Protein AF-A0A2U1LV41-F1 (afdb_monomer_lite)

Foldseek 3Di:
DDPPPPFDKDKDWDKAAPPDDDCVVVQRIKIWIWIWTDDPPDIDIDTPDIGGDHDDDD

Secondary structure (DSSP, 8-state):
--------EEEEEEEEE-SSTTGGGGT-EEEEEEEEEEETTEEEEEEEEEESSPPPP-

InterPro domains:
  IPR013780 Glycosyl hydrolase, all-beta [G3DSA:2.60.40.1180] (3-58)
  IPR033403 Domain of unknown function DUF5110 [PF17137] (11-56)

Radius of gyration: 16.36 Å; chains: 1; bounding box: 30×18×48 Å

pLDDT: mean 88.22, std 15.12, range [43.75, 98.12]

Sequence (58 aa):
MENTILSGEIEGVLFEDNGDGYGYINGDHLLTTYVAELNSSVITVSVSKTQGSWKRPY

Organism: Artemisia annua (NCBI:txid35608)

Structure (mmCIF, N/CA/C/O backbone):
data_AF-A0A2U1LV41-F1
#
_entry.id   AF-A0A2U1LV41-F1
#
loop_
_atom_site.group_PDB
_atom_site.id
_atom_site.type_symbol
_atom_site.label_atom_id
_atom_site.label_alt_id
_atom_site.label_comp_id
_atom_site.label_asym_id
_atom_site.label_entity_id
_atom_site.label_seq_id
_atom_site.pdbx_PDB_ins_code
_atom_site.Cartn_x
_atom_site.Cartn_y
_atom_site.Cartn_z
_atom_site.occupancy
_atom_site.B_iso_or_equiv
_atom_site.auth_seq_id
_atom_site.auth_comp_id
_atom_site.auth_asym_id
_atom_site.auth_atom_id
_atom_site.pdbx_PDB_model_num
ATOM 1 N N . MET A 1 1 ? -14.004 9.321 35.978 1.00 43.75 1 MET A N 1
ATOM 2 C CA . MET A 1 1 ? -12.761 9.324 35.184 1.00 43.75 1 MET A CA 1
ATOM 3 C C . MET A 1 1 ? -13.199 9.263 33.739 1.00 43.75 1 MET A C 1
ATOM 5 O O . MET A 1 1 ? -13.893 8.317 33.392 1.00 43.75 1 MET A O 1
ATOM 9 N N . GLU A 1 2 ? -12.935 10.303 32.954 1.00 44.47 2 GLU A N 1
ATOM 10 C CA . GLU A 1 2 ? -13.184 10.241 31.514 1.00 44.47 2 GLU A CA 1
ATOM 11 C C . GLU A 1 2 ? -12.169 9.270 30.908 1.00 44.47 2 GLU A C 1
ATOM 13 O O . GLU A 1 2 ? -10.962 9.473 31.023 1.00 44.47 2 GLU A O 1
ATOM 18 N N . ASN A 1 3 ? -12.655 8.171 30.331 1.00 48.72 3 ASN A N 1
ATOM 19 C CA . ASN A 1 3 ? -11.833 7.309 29.493 1.00 48.72 3 ASN A CA 1
ATOM 20 C C . ASN A 1 3 ? -11.626 8.051 28.173 1.00 48.72 3 ASN A C 1
ATOM 22 O O . ASN A 1 3 ? -12.447 7.943 27.263 1.00 48.72 3 ASN A O 1
ATOM 26 N N . THR A 1 4 ? -10.547 8.817 28.066 1.00 46.25 4 THR A N 1
ATOM 27 C CA . THR A 1 4 ? -10.086 9.315 26.771 1.00 46.25 4 THR A CA 1
ATOM 28 C C . THR A 1 4 ? -9.652 8.106 25.947 1.00 46.25 4 THR A C 1
ATOM 30 O O . THR A 1 4 ? -8.548 7.592 26.117 1.00 46.25 4 THR A O 1
ATOM 33 N N . ILE A 1 5 ? -10.541 7.600 25.089 1.00 55.97 5 ILE A N 1
ATOM 34 C CA . ILE A 1 5 ? -10.165 6.649 24.044 1.00 55.97 5 ILE A CA 1
ATOM 35 C C . ILE A 1 5 ? -9.258 7.435 23.099 1.00 55.97 5 ILE A C 1
ATOM 37 O O . ILE A 1 5 ? -9.729 8.297 22.363 1.00 55.97 5 ILE A O 1
ATOM 41 N N . LEU A 1 6 ? -7.949 7.189 23.165 1.00 53.22 6 LEU A N 1
ATOM 42 C CA . LEU A 1 6 ? -7.037 7.589 22.100 1.00 53.22 6 LEU A CA 1
ATOM 43 C C . LEU A 1 6 ? -7.570 6.928 20.826 1.00 53.22 6 LEU A C 1
ATOM 45 O O . LEU A 1 6 ? -7.520 5.704 20.708 1.00 53.22 6 LEU A O 1
ATOM 49 N N . SER A 1 7 ? -8.136 7.712 19.911 1.00 63.25 7 SER A N 1
ATOM 50 C CA . SER A 1 7 ? -8.415 7.265 18.5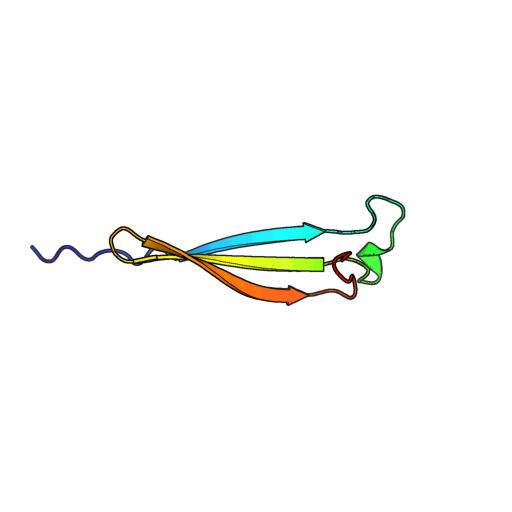50 1.00 63.25 7 SER A CA 1
ATOM 51 C C . SER A 1 7 ? -7.065 6.933 17.917 1.00 63.25 7 SER A C 1
ATOM 53 O O . SER A 1 7 ? -6.346 7.821 17.466 1.00 63.25 7 SER A O 1
ATOM 55 N N . GLY A 1 8 ? -6.657 5.670 18.019 1.00 68.44 8 GLY A N 1
ATOM 56 C CA . GLY A 1 8 ? -5.428 5.190 17.412 1.00 68.44 8 GLY A CA 1
ATOM 57 C C . GLY A 1 8 ? -5.610 5.184 15.904 1.00 68.44 8 GLY A C 1
ATOM 58 O O . GLY A 1 8 ? -6.384 4.379 15.391 1.00 68.44 8 GLY A O 1
ATOM 59 N N . GLU A 1 9 ? -4.917 6.088 15.227 1.00 80.25 9 GLU A N 1
ATOM 60 C CA . GLU A 1 9 ? -4.736 6.060 13.782 1.00 80.25 9 GLU A CA 1
ATOM 61 C C . GLU A 1 9 ? -3.376 5.415 13.506 1.00 80.25 9 GLU A C 1
ATOM 63 O O . GLU A 1 9 ? -2.350 5.843 14.044 1.00 80.25 9 GLU A O 1
ATOM 68 N N . ILE A 1 10 ? -3.376 4.331 12.734 1.00 92.62 10 ILE A N 1
ATOM 69 C CA . ILE A 1 10 ? -2.154 3.637 12.325 1.00 92.62 10 ILE A CA 1
ATOM 70 C C . ILE A 1 10 ? -2.037 3.749 10.814 1.00 92.62 10 ILE A C 1
ATOM 72 O O . ILE A 1 10 ? -2.956 3.373 10.086 1.00 92.62 10 ILE A O 1
ATOM 76 N N . GLU A 1 11 ? -0.877 4.205 10.355 1.00 95.44 11 GLU A N 1
ATOM 77 C CA . GLU A 1 11 ? -0.537 4.237 8.939 1.00 95.44 11 GLU A CA 1
ATOM 78 C C . GLU A 1 11 ? 0.390 3.075 8.569 1.00 95.44 11 GLU A C 1
ATOM 80 O O . GLU A 1 11 ? 1.347 2.758 9.282 1.00 95.44 11 GLU A O 1
ATOM 85 N N . GLY A 1 12 ? 0.122 2.457 7.421 1.00 96.62 12 GLY A N 1
ATOM 86 C CA . GLY A 1 12 ? 0.985 1.455 6.804 1.00 96.62 12 GLY A CA 1
ATOM 87 C C . GLY A 1 12 ? 1.114 1.706 5.307 1.00 96.62 12 GLY A C 1
ATOM 88 O O . GLY A 1 12 ? 0.146 2.077 4.649 1.00 96.62 12 GLY A O 1
ATOM 89 N N 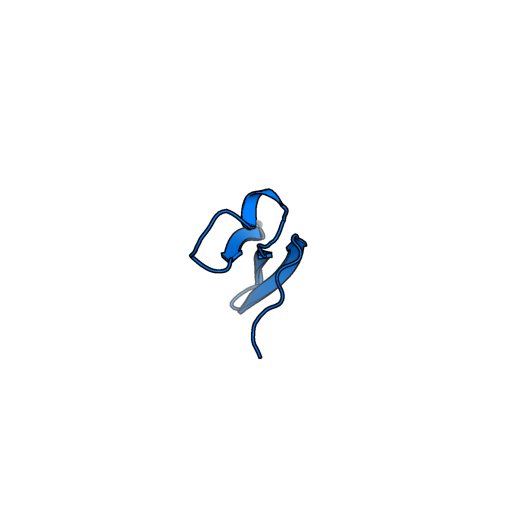. VAL A 1 13 ? 2.306 1.498 4.751 1.00 98.00 13 VAL A N 1
ATOM 90 C CA . VAL A 1 13 ? 2.563 1.693 3.318 1.00 98.00 13 VAL A CA 1
ATOM 91 C C . VAL A 1 13 ? 2.900 0.355 2.672 1.00 98.00 13 VAL A C 1
ATOM 93 O O . VAL A 1 13 ? 3.815 -0.337 3.116 1.00 98.00 13 VAL A O 1
ATOM 96 N N . LEU A 1 14 ? 2.173 0.006 1.611 1.00 97.38 14 LEU A N 1
ATOM 97 C CA . LEU A 1 14 ? 2.492 -1.111 0.724 1.00 97.38 14 LEU A CA 1
ATOM 98 C C . LEU A 1 14 ? 3.233 -0.575 -0.505 1.00 97.38 14 LEU A C 1
ATOM 100 O O . LEU A 1 14 ? 2.726 0.324 -1.177 1.00 97.38 14 LEU A O 1
ATOM 104 N N . PHE A 1 15 ? 4.408 -1.134 -0.790 1.00 96.81 15 PHE A N 1
ATOM 105 C CA . PHE A 1 15 ? 5.159 -0.900 -2.022 1.00 96.81 15 PHE A CA 1
ATOM 106 C C . PHE A 1 15 ? 5.000 -2.097 -2.960 1.00 96.81 15 PHE A C 1
ATOM 108 O O . PHE A 1 15 ? 5.192 -3.239 -2.543 1.00 96.81 15 PHE A O 1
ATOM 1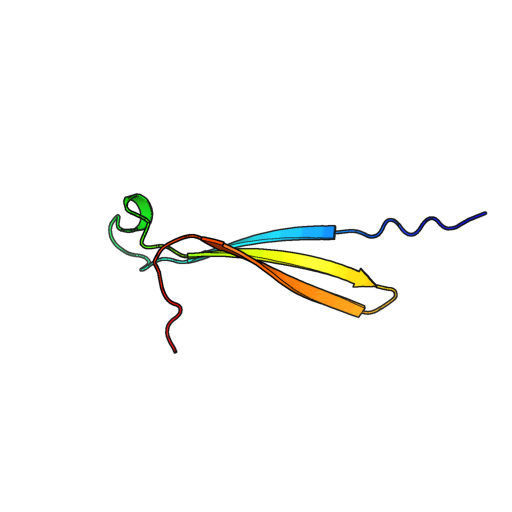15 N N . GLU A 1 16 ? 4.670 -1.823 -4.217 1.00 96.12 16 GLU A N 1
ATOM 116 C CA . GLU A 1 16 ? 4.513 -2.809 -5.287 1.00 96.12 16 GLU A CA 1
ATOM 117 C C . GLU A 1 16 ? 5.251 -2.320 -6.539 1.00 96.12 16 GLU A C 1
ATOM 119 O O . GLU A 1 16 ? 5.151 -1.150 -6.901 1.00 96.12 16 GLU A O 1
ATOM 124 N N . ASP A 1 17 ? 5.961 -3.205 -7.229 1.00 94.69 17 ASP A N 1
ATOM 125 C CA . ASP A 1 17 ? 6.572 -2.941 -8.532 1.00 94.69 17 ASP A CA 1
ATOM 126 C C . ASP A 1 17 ? 6.579 -4.223 -9.386 1.00 94.69 17 ASP A C 1
ATOM 128 O O . ASP A 1 17 ? 5.905 -5.204 -9.063 1.00 94.69 17 ASP A O 1
ATOM 132 N N . ASN A 1 18 ? 7.314 -4.221 -10.499 1.00 93.12 18 ASN A N 1
ATOM 133 C CA . ASN A 1 18 ? 7.436 -5.389 -11.376 1.00 93.12 18 ASN A CA 1
ATOM 134 C C . ASN A 1 18 ? 8.263 -6.544 -10.765 1.00 93.12 18 ASN A C 1
ATOM 136 O O . ASN A 1 18 ? 8.361 -7.608 -11.373 1.00 93.12 18 ASN A O 1
ATOM 140 N N . GLY A 1 19 ? 8.917 -6.341 -9.615 1.00 92.69 19 GLY A N 1
ATOM 141 C CA . GLY A 1 19 ? 9.815 -7.316 -8.991 1.00 92.69 19 GLY A CA 1
ATOM 142 C C . GLY A 1 19 ? 11.099 -7.609 -9.779 1.00 92.69 19 GLY A C 1
ATOM 143 O O . GLY A 1 19 ? 11.837 -8.522 -9.413 1.00 92.69 19 GLY A O 1
ATOM 144 N N . ASP A 1 20 ? 11.363 -6.861 -10.854 1.00 92.50 20 ASP A N 1
ATOM 145 C CA . ASP A 1 20 ? 12.527 -7.006 -11.728 1.00 92.50 20 ASP A CA 1
ATOM 146 C C . ASP A 1 20 ? 12.949 -5.654 -12.331 1.00 92.50 20 ASP A C 1
ATOM 148 O O . ASP A 1 20 ? 12.128 -4.759 -12.574 1.00 92.50 20 ASP A O 1
ATOM 152 N N . GLY A 1 21 ? 14.247 -5.521 -12.603 1.00 92.56 21 GLY A N 1
ATOM 153 C CA . GLY A 1 21 ? 14.870 -4.320 -13.147 1.00 92.56 21 GLY A CA 1
ATOM 154 C C . GLY A 1 21 ? 14.892 -3.130 -12.179 1.00 92.56 21 GLY A C 1
ATOM 155 O O . GLY A 1 21 ? 14.933 -3.278 -10.961 1.00 92.56 21 GLY A O 1
ATOM 156 N N . TYR A 1 22 ? 14.908 -1.919 -12.747 1.00 95.19 22 TYR A N 1
ATOM 157 C CA . TYR A 1 22 ? 15.068 -0.656 -12.007 1.00 95.19 22 TYR A CA 1
ATOM 158 C C . TYR A 1 22 ? 13.956 0.365 -12.293 1.00 95.19 22 TYR A C 1
ATOM 160 O O . TYR A 1 22 ? 14.145 1.566 -12.092 1.00 95.19 22 TYR A O 1
ATOM 168 N N . GLY A 1 23 ? 12.795 -0.088 -12.780 1.00 94.75 23 GLY A N 1
ATOM 169 C CA . GLY A 1 23 ? 11.672 0.793 -13.136 1.00 94.75 23 GLY A CA 1
ATOM 170 C C . GLY A 1 23 ? 11.218 1.699 -11.983 1.00 94.75 23 GLY A C 1
ATOM 171 O O . GLY A 1 23 ? 10.862 2.856 -12.208 1.00 94.75 23 GLY A O 1
ATOM 172 N N . TYR A 1 24 ? 11.341 1.231 -10.734 1.00 94.69 24 TYR A N 1
ATOM 173 C CA . TYR A 1 24 ? 10.986 1.996 -9.536 1.00 94.69 24 TYR A CA 1
ATOM 174 C C . TYR A 1 24 ? 11.692 3.360 -9.447 1.00 94.69 24 TYR A C 1
ATOM 176 O O . TYR A 1 24 ? 11.090 4.309 -8.939 1.00 94.69 24 TYR A O 1
ATOM 184 N N . ILE A 1 25 ? 12.919 3.487 -9.976 1.00 95.62 25 ILE A N 1
ATOM 185 C CA . ILE A 1 25 ? 13.692 4.743 -9.998 1.00 95.62 25 ILE A CA 1
ATOM 186 C C . ILE A 1 25 ? 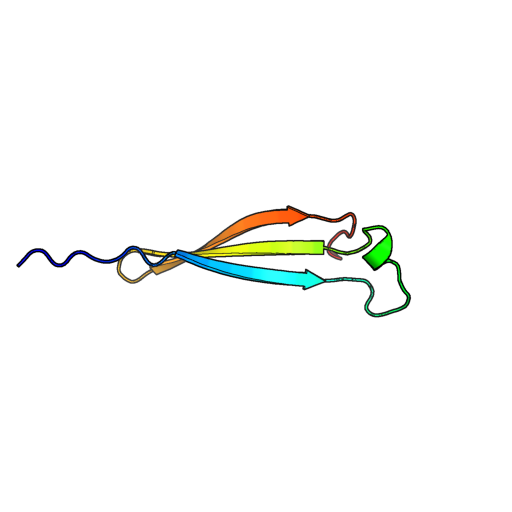12.975 5.810 -10.835 1.00 95.62 25 ILE A C 1
ATOM 188 O O . ILE A 1 25 ? 13.010 6.991 -10.497 1.00 95.62 25 ILE A O 1
ATOM 192 N N . ASN A 1 26 ? 12.287 5.389 -11.897 1.00 95.75 26 ASN A N 1
ATOM 193 C CA . ASN A 1 26 ? 11.541 6.263 -12.800 1.00 95.75 26 ASN A CA 1
ATOM 194 C C . ASN A 1 26 ? 10.059 6.402 -12.410 1.00 95.75 26 ASN A C 1
ATOM 196 O O . ASN A 1 26 ? 9.290 7.026 -13.137 1.00 95.75 26 ASN A O 1
ATOM 200 N N . GLY A 1 27 ? 9.656 5.849 -11.262 1.00 96.62 27 GLY A N 1
ATOM 201 C CA . GLY A 1 27 ? 8.279 5.915 -10.773 1.00 96.62 27 GLY A CA 1
ATOM 202 C C . GLY A 1 27 ? 7.399 4.723 -11.149 1.00 96.62 27 GLY A C 1
ATOM 203 O O . GLY A 1 27 ? 6.232 4.738 -10.759 1.00 96.62 27 GLY A O 1
ATOM 204 N N . ASP A 1 28 ? 7.940 3.693 -11.816 1.00 96.12 28 ASP A N 1
ATOM 205 C CA . ASP A 1 28 ? 7.216 2.463 -12.190 1.00 96.12 28 ASP A CA 1
ATOM 206 C C . ASP A 1 28 ? 7.049 1.518 -10.991 1.00 96.12 28 ASP A C 1
ATOM 208 O O . ASP A 1 28 ? 7.487 0.369 -10.982 1.00 96.12 28 ASP A O 1
ATOM 212 N N . HIS A 1 29 ? 6.425 2.053 -9.951 1.00 96.12 29 HIS A N 1
ATOM 213 C CA . HIS A 1 29 ? 6.006 1.381 -8.734 1.00 96.12 29 HIS A CA 1
ATOM 214 C C . HIS A 1 29 ? 4.635 1.929 -8.310 1.00 96.12 29 HIS A C 1
ATOM 216 O O . HIS A 1 29 ? 4.123 2.890 -8.894 1.00 96.12 29 HIS A O 1
ATOM 222 N N . LEU A 1 30 ? 4.035 1.320 -7.296 1.00 97.62 30 LEU A N 1
ATOM 223 C CA . LEU A 1 30 ? 2.836 1.784 -6.619 1.00 97.62 30 LEU A CA 1
ATOM 224 C C . LEU A 1 30 ? 3.106 1.795 -5.115 1.00 97.62 30 LEU A C 1
ATOM 226 O O . LEU A 1 30 ? 3.360 0.758 -4.508 1.00 97.62 30 LEU A O 1
ATOM 230 N N . LEU A 1 31 ? 3.024 2.975 -4.510 1.00 97.81 31 LEU A N 1
ATOM 231 C CA . LEU A 1 31 ? 2.922 3.136 -3.064 1.00 97.81 31 LEU A CA 1
ATOM 232 C C . LEU A 1 31 ? 1.453 3.336 -2.712 1.00 97.81 31 LEU A C 1
ATOM 234 O O . LEU A 1 31 ? 0.842 4.296 -3.183 1.00 97.81 31 LEU A O 1
ATOM 238 N N . THR A 1 32 ? 0.896 2.462 -1.878 1.00 98.12 32 THR A N 1
ATOM 239 C CA . THR A 1 32 ? -0.450 2.629 -1.313 1.00 98.12 32 THR A CA 1
ATOM 240 C C . THR A 1 32 ? -0.335 2.843 0.191 1.00 98.12 32 THR A C 1
ATOM 242 O O . THR A 1 32 ? 0.108 1.943 0.904 1.00 98.12 32 THR A O 1
ATOM 245 N N . THR A 1 33 ? -0.734 4.020 0.673 1.00 98.06 33 THR A N 1
ATOM 246 C CA .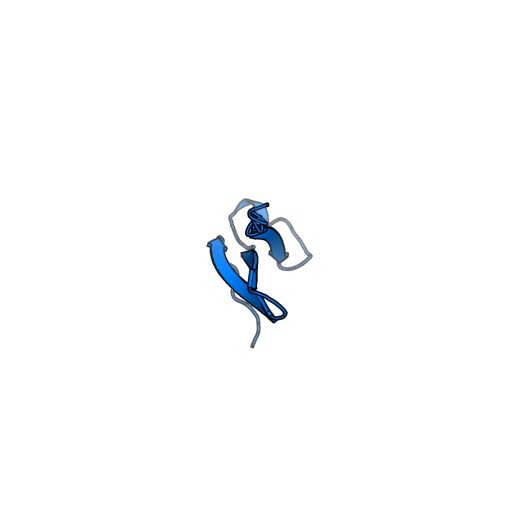 THR A 1 33 ? -0.851 4.297 2.109 1.00 98.06 33 THR A CA 1
ATOM 247 C C . THR A 1 33 ? -2.232 3.869 2.580 1.00 98.06 33 THR A C 1
ATOM 249 O O . THR A 1 33 ? -3.249 4.384 2.106 1.00 98.06 33 THR A O 1
ATOM 252 N N . TYR A 1 34 ? -2.252 2.928 3.515 1.00 97.75 34 TYR A N 1
ATOM 253 C CA . TYR A 1 34 ? -3.436 2.509 4.240 1.00 97.75 34 TYR A CA 1
ATOM 254 C C . TYR A 1 34 ? -3.473 3.181 5.604 1.00 97.75 34 TYR A C 1
ATOM 256 O O . TYR A 1 34 ? -2.453 3.260 6.290 1.00 97.75 34 TYR A O 1
ATOM 264 N N . VAL A 1 35 ? -4.665 3.608 5.999 1.00 96.75 35 VAL A N 1
ATOM 265 C CA . VAL A 1 35 ? -4.957 4.107 7.340 1.00 96.75 35 VAL A CA 1
ATOM 266 C C . VAL A 1 35 ? -5.934 3.144 7.991 1.00 96.75 35 VAL A C 1
ATOM 268 O O . VAL A 1 35 ? -6.943 2.776 7.380 1.00 96.75 35 VAL A O 1
ATOM 271 N N . ALA A 1 36 ? -5.619 2.723 9.211 1.00 95.75 36 ALA A N 1
ATOM 272 C CA . ALA A 1 36 ? -6.497 1.927 10.050 1.00 95.75 36 ALA A CA 1
ATOM 273 C C . ALA A 1 36 ? -6.948 2.746 11.262 1.00 95.75 36 ALA A C 1
ATOM 275 O O . ALA A 1 36 ? -6.121 3.260 12.017 1.00 95.75 36 ALA A O 1
ATOM 276 N N . GLU A 1 37 ? -8.261 2.806 11.464 1.00 93.69 37 GLU A N 1
ATOM 277 C CA . GLU A 1 37 ? -8.893 3.482 12.595 1.00 93.69 37 GLU A CA 1
ATOM 278 C C . GLU A 1 37 ? -9.738 2.482 13.386 1.00 93.69 37 GLU A C 1
ATOM 280 O O . GLU A 1 37 ? -10.548 1.746 12.813 1.00 93.69 37 GLU A O 1
ATOM 285 N N . LEU A 1 38 ? -9.578 2.465 14.713 1.00 88.88 38 LEU A N 1
ATOM 286 C CA . LEU A 1 38 ? -10.452 1.707 15.608 1.00 88.88 38 LEU A CA 1
ATOM 287 C C . LEU A 1 38 ? -11.595 2.598 16.098 1.00 88.88 38 LEU A C 1
ATOM 289 O O . LEU A 1 38 ? -11.384 3.517 16.892 1.00 88.88 38 LEU A O 1
ATOM 293 N N . ASN A 1 39 ? -12.822 2.271 15.699 1.00 88.00 39 ASN A N 1
ATOM 294 C CA . ASN A 1 39 ? -14.027 2.837 16.289 1.00 88.00 39 ASN A CA 1
ATOM 295 C C . ASN A 1 39 ? -14.764 1.761 17.093 1.00 88.00 39 ASN A C 1
ATOM 297 O O . ASN A 1 39 ? -15.360 0.839 16.534 1.00 88.00 39 ASN A O 1
ATOM 301 N N . SER A 1 40 ? -14.736 1.885 18.421 1.00 87.00 40 SER A N 1
ATOM 302 C CA . SER A 1 40 ? -15.318 0.908 19.349 1.00 87.00 40 SER A CA 1
ATOM 303 C C . SER A 1 40 ? -14.745 -0.506 19.144 1.00 87.00 40 SER A C 1
ATOM 305 O O . SER A 1 40 ? -13.661 -0.802 19.638 1.00 87.00 40 SER A O 1
ATOM 307 N N . SER A 1 41 ? -15.454 -1.378 18.422 1.00 88.94 41 SER A N 1
ATOM 308 C CA . SER A 1 41 ? -15.064 -2.761 18.114 1.00 88.94 41 SER A CA 1
ATOM 309 C C . SER A 1 41 ? -14.835 -3.012 16.619 1.00 88.94 41 SER A C 1
ATOM 311 O O . SER A 1 41 ? -14.629 -4.157 16.218 1.00 88.94 41 SER A O 1
ATOM 313 N N . VAL A 1 42 ? -14.888 -1.967 15.790 1.00 92.88 42 VAL A N 1
ATOM 314 C CA . VAL A 1 42 ? -14.727 -2.055 14.336 1.00 92.88 42 VAL A CA 1
ATOM 315 C C . VAL A 1 42 ? -13.428 -1.373 13.936 1.00 92.88 42 VAL A C 1
ATOM 317 O O . VAL A 1 42 ? -13.199 -0.216 14.283 1.00 92.88 42 VAL A O 1
ATOM 320 N N . ILE A 1 43 ? -12.593 -2.091 13.186 1.00 92.62 43 ILE A N 1
ATOM 321 C CA . ILE A 1 43 ? -11.432 -1.510 12.512 1.00 92.62 43 ILE A CA 1
ATOM 322 C C . ILE A 1 43 ? -11.848 -1.172 11.084 1.00 92.62 43 ILE A C 1
ATOM 324 O O . ILE A 1 43 ? -12.215 -2.064 10.317 1.00 92.62 43 ILE A O 1
ATOM 328 N N . THR A 1 44 ? -11.769 0.106 10.729 1.00 95.25 44 THR A N 1
ATOM 329 C CA . THR A 1 44 ? -11.935 0.568 9.350 1.00 95.25 44 THR A CA 1
ATOM 330 C C . THR A 1 44 ? -10.558 0.729 8.735 1.00 95.25 44 THR A C 1
ATOM 332 O O . THR A 1 44 ? -9.726 1.449 9.279 1.00 95.25 44 THR A O 1
ATOM 335 N N . VAL A 1 45 ? -10.320 0.072 7.600 1.00 96.25 45 VAL A N 1
ATOM 336 C CA . VAL A 1 45 ? -9.099 0.249 6.808 1.00 96.25 45 VAL A CA 1
ATOM 337 C C . VAL A 1 45 ? -9.462 0.973 5.521 1.00 96.25 45 VAL A C 1
ATOM 339 O O . VAL A 1 45 ? -10.372 0.550 4.806 1.00 96.25 45 VAL A O 1
ATOM 342 N N . SER A 1 46 ? -8.762 2.061 5.223 1.00 96.81 46 SER A N 1
ATOM 343 C CA . SER A 1 46 ? -8.993 2.880 4.032 1.00 96.81 46 SER A CA 1
ATOM 344 C C . SER A 1 46 ? -7.686 3.185 3.305 1.00 96.81 46 SER A C 1
ATOM 346 O O . SER A 1 46 ? -6.609 3.106 3.891 1.00 96.81 46 SER A O 1
ATOM 348 N N . VAL A 1 47 ? -7.774 3.515 2.013 1.00 97.38 47 VAL A N 1
ATOM 349 C CA . VAL A 1 47 ? -6.637 4.040 1.244 1.00 97.38 47 VAL A CA 1
ATOM 350 C C . VAL A 1 47 ? -6.643 5.557 1.377 1.00 97.38 47 VAL A C 1
ATOM 352 O O . VAL A 1 47 ? -7.571 6.204 0.893 1.00 97.38 47 VAL A O 1
ATOM 355 N N . SER A 1 48 ? -5.612 6.127 1.998 1.00 97.44 48 SER A N 1
ATOM 356 C CA . SER A 1 48 ? -5.476 7.584 2.132 1.00 97.44 48 SER A CA 1
ATOM 357 C C . SER A 1 48 ? -4.739 8.209 0.951 1.00 97.44 48 SER A C 1
ATOM 359 O O . SER A 1 48 ? -5.019 9.346 0.565 1.00 97.44 48 SER A O 1
ATOM 361 N N . LYS A 1 49 ? -3.795 7.472 0.352 1.00 97.69 49 LYS A N 1
ATOM 362 C CA . LYS A 1 49 ? -2.948 7.975 -0.732 1.00 97.69 49 LYS A CA 1
ATOM 363 C C . LYS A 1 49 ? -2.438 6.857 -1.633 1.00 97.69 49 LYS A C 1
ATOM 365 O O . LYS A 1 49 ? -2.078 5.781 -1.164 1.00 97.69 49 LYS A O 1
ATOM 370 N N . THR A 1 50 ? -2.318 7.165 -2.922 1.00 97.44 50 THR A N 1
ATOM 371 C CA . THR A 1 50 ? -1.573 6.362 -3.900 1.00 97.44 50 THR A CA 1
ATOM 372 C C . THR A 1 50 ? -0.513 7.215 -4.595 1.00 97.44 50 THR A C 1
ATOM 374 O O . THR A 1 50 ? -0.781 8.372 -4.928 1.00 97.44 50 THR A O 1
ATOM 377 N N . GLN A 1 51 ? 0.678 6.667 -4.834 1.00 97.75 51 GLN A N 1
ATOM 378 C CA . GLN A 1 51 ? 1.757 7.324 -5.586 1.00 97.75 51 GLN A CA 1
ATOM 379 C C . GLN A 1 51 ? 2.435 6.342 -6.546 1.00 97.75 51 GLN A C 1
ATOM 381 O O . GLN A 1 51 ? 2.487 5.151 -6.261 1.00 97.75 51 GLN A O 1
ATOM 386 N N . GLY A 1 52 ? 2.995 6.868 -7.637 1.00 96.69 52 GLY A N 1
ATOM 387 C CA . GLY A 1 52 ? 3.658 6.088 -8.685 1.00 96.69 52 GLY A CA 1
ATOM 388 C C . GLY A 1 52 ? 2.777 5.861 -9.919 1.00 96.69 52 GLY A C 1
ATOM 389 O O . GLY A 1 52 ? 1.606 6.251 -9.939 1.00 96.69 52 GLY A O 1
ATOM 390 N N . SER A 1 53 ? 3.366 5.313 -10.982 1.00 95.94 53 SER A N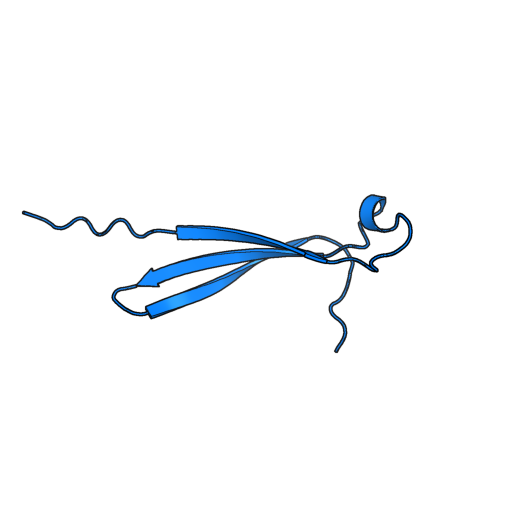 1
ATOM 391 C CA . SER A 1 53 ? 2.710 5.089 -12.283 1.00 95.94 53 SER A CA 1
ATOM 392 C C . SER A 1 53 ? 2.190 3.658 -12.458 1.00 95.94 53 SER A C 1
ATOM 394 O O . SER A 1 53 ? 1.410 3.401 -13.382 1.00 95.94 53 SER A O 1
ATOM 396 N N . TRP A 1 54 ? 2.604 2.727 -11.591 1.00 93.81 54 TRP A N 1
ATOM 397 C CA . TRP A 1 54 ? 2.261 1.317 -11.722 1.00 93.81 54 TRP A CA 1
ATOM 398 C C . TRP A 1 54 ? 0.769 1.086 -11.476 1.00 93.81 54 TRP A C 1
ATOM 400 O O . TRP A 1 54 ? 0.196 1.531 -10.478 1.00 93.81 54 TRP A O 1
ATOM 410 N N . LYS A 1 55 ? 0.122 0.367 -12.396 1.00 90.12 55 LYS A N 1
ATOM 411 C CA . LYS A 1 55 ? -1.291 -0.009 -12.278 1.00 90.12 55 LYS A CA 1
ATOM 412 C C . LYS A 1 55 ? -1.392 -1.410 -11.687 1.00 90.12 55 LYS A C 1
ATOM 414 O O . LYS A 1 55 ? -0.693 -2.311 -12.140 1.00 90.12 55 LYS A O 1
ATOM 419 N N . ARG A 1 56 ? -2.295 -1.605 -10.716 1.00 87.25 56 ARG A N 1
ATOM 420 C CA . ARG A 1 56 ? -2.619 -2.952 -10.218 1.00 87.25 56 ARG A CA 1
ATOM 421 C C . ARG A 1 56 ? -3.093 -3.826 -11.393 1.00 87.25 56 ARG A C 1
ATOM 423 O O . ARG A 1 56 ? -3.927 -3.353 -12.171 1.00 87.25 56 ARG A O 1
ATOM 430 N N . PRO A 1 57 ? -2.586 -5.062 -11.532 1.00 79.44 57 PRO A N 1
ATOM 431 C CA . PRO A 1 57 ? -3.176 -6.041 -12.436 1.00 79.44 57 PRO A CA 1
ATOM 432 C C . PRO A 1 57 ? -4.641 -6.292 -12.052 1.00 79.44 57 PRO A C 1
ATOM 434 O O . PRO A 1 57 ? -4.976 -6.262 -10.865 1.00 79.44 57 PRO A O 1
ATOM 437 N N . TYR A 1 58 ? -5.488 -6.513 -13.056 1.00 75.81 58 TYR A N 1
ATOM 438 C CA . TYR A 1 58 ? -6.877 -6.947 -12.884 1.00 75.81 58 TYR A CA 1
ATOM 439 C C . TYR A 1 58 ? -6.976 -8.470 -12.899 1.00 75.81 58 TYR A C 1
ATOM 441 O O . TYR A 1 58 ? -6.178 -9.091 -13.641 1.00 75.81 58 TYR A O 1
#